Protein AF-A0A0K8PJH3-F1 (afdb_monomer_lite)

Radius of gyration: 14.61 Å; chains: 1; bounding box: 32×31×44 Å

Structure (mmCIF, N/CA/C/O backbone):
data_AF-A0A0K8PJH3-F1
#
_entry.id   AF-A0A0K8PJH3-F1
#
loop_
_atom_site.group_PDB
_atom_site.id
_atom_site.type_symbol
_atom_site.label_atom_id
_atom_site.label_alt_id
_atom_site.label_comp_id
_atom_site.label_asym_id
_atom_site.label_entity_id
_atom_site.label_seq_id
_atom_site.pdbx_PDB_ins_code
_atom_site.Cartn_x
_atom_site.Cartn_y
_atom_site.Cartn_z
_atom_site.occupancy
_atom_site.B_iso_or_equiv
_atom_site.auth_seq_id
_atom_site.auth_comp_id
_atom_site.auth_asym_id
_atom_site.auth_atom_id
_atom_site.pdbx_PDB_model_num
ATOM 1 N N . MET A 1 1 ? -0.734 1.580 -24.055 1.00 44.75 1 MET A N 1
ATOM 2 C CA . MET A 1 1 ? -0.178 1.257 -25.384 1.00 44.75 1 MET A CA 1
ATOM 3 C C . MET A 1 1 ? 1.214 0.683 -25.151 1.00 44.75 1 MET A C 1
ATOM 5 O O . MET A 1 1 ? 2.102 1.438 -24.787 1.00 44.75 1 MET A O 1
ATOM 9 N N . PHE A 1 2 ? 1.369 -0.645 -25.193 1.00 46.06 2 PHE A N 1
ATOM 10 C CA . PHE A 1 2 ? 2.688 -1.289 -25.114 1.00 46.06 2 PHE A CA 1
ATOM 11 C C . PHE A 1 2 ? 3.432 -0.984 -26.419 1.00 46.06 2 PHE A C 1
ATOM 13 O O . PHE A 1 2 ? 2.861 -1.166 -27.494 1.00 46.06 2 PHE A O 1
ATOM 20 N N . ARG A 1 3 ? 4.654 -0.447 -26.342 1.00 52.09 3 ARG A N 1
ATOM 21 C CA . ARG A 1 3 ? 5.466 -0.181 -27.539 1.00 52.09 3 ARG A CA 1
ATOM 22 C C . ARG A 1 3 ? 5.915 -1.526 -28.117 1.00 52.09 3 ARG A C 1
ATOM 24 O O . ARG A 1 3 ? 6.369 -2.389 -27.373 1.00 52.09 3 ARG A O 1
ATOM 31 N N . SER A 1 4 ? 5.756 -1.701 -29.430 1.00 55.59 4 SER A N 1
ATOM 32 C CA . SER A 1 4 ? 6.027 -2.964 -30.142 1.00 55.59 4 SER A CA 1
ATOM 33 C C . SER A 1 4 ? 7.487 -3.422 -30.059 1.00 55.59 4 SER A C 1
ATOM 35 O O . SER A 1 4 ? 7.770 -4.585 -30.311 1.00 55.59 4 SER A O 1
ATOM 37 N N . GLU A 1 5 ? 8.405 -2.525 -29.703 1.00 57.38 5 GLU A N 1
ATOM 38 C CA . GLU A 1 5 ? 9.845 -2.790 -29.580 1.00 57.38 5 GLU A CA 1
ATOM 39 C C . GLU A 1 5 ? 10.228 -3.616 -28.334 1.00 57.38 5 GLU A C 1
ATOM 41 O O . GLU A 1 5 ? 11.379 -3.997 -28.179 1.00 57.38 5 GLU A O 1
ATOM 46 N N . TYR A 1 6 ? 9.261 -3.934 -27.469 1.00 57.59 6 TYR A N 1
ATOM 47 C CA . TYR A 1 6 ? 9.468 -4.636 -26.198 1.00 57.59 6 TYR A CA 1
ATOM 48 C C . TYR A 1 6 ? 8.887 -6.056 -26.160 1.00 57.59 6 TYR A C 1
ATOM 50 O O . TYR A 1 6 ? 8.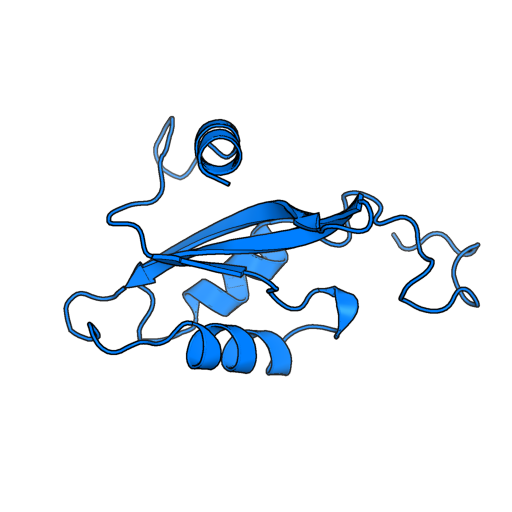760 -6.636 -25.085 1.00 57.59 6 TYR A O 1
ATOM 58 N N . ALA A 1 7 ? 8.493 -6.607 -27.311 1.00 58.91 7 ALA A N 1
ATOM 59 C CA . ALA A 1 7 ? 7.826 -7.908 -27.388 1.00 58.91 7 ALA A CA 1
ATOM 60 C C . ALA A 1 7 ? 8.710 -9.084 -26.926 1.00 58.91 7 ALA A C 1
ATOM 62 O O . ALA A 1 7 ? 8.180 -10.051 -26.388 1.00 58.91 7 ALA A O 1
ATOM 63 N N . ASP A 1 8 ? 10.033 -8.961 -27.077 1.00 60.28 8 ASP A N 1
ATOM 64 C CA . ASP A 1 8 ? 11.001 -10.040 -26.830 1.00 60.28 8 ASP A CA 1
ATOM 65 C C . ASP A 1 8 ? 11.975 -9.752 -25.671 1.00 60.28 8 ASP A C 1
ATOM 67 O O . ASP A 1 8 ? 12.908 -10.517 -25.430 1.00 60.28 8 ASP A O 1
ATOM 71 N N . VAL A 1 9 ? 11.779 -8.654 -24.934 1.00 50.66 9 VAL A N 1
ATOM 72 C CA . VAL A 1 9 ? 12.621 -8.310 -23.778 1.00 50.66 9 VAL A CA 1
ATOM 73 C C . VAL A 1 9 ? 12.083 -9.053 -22.549 1.00 50.66 9 VAL A C 1
ATOM 75 O O . VAL A 1 9 ? 10.881 -8.961 -22.265 1.00 50.66 9 VAL A O 1
ATOM 78 N N . PRO A 1 10 ? 12.918 -9.797 -21.798 1.00 53.50 10 PRO A N 1
ATOM 79 C CA . PRO A 1 10 ? 12.463 -10.464 -20.586 1.00 53.50 10 PRO A CA 1
ATOM 80 C C . PRO A 1 10 ? 11.878 -9.430 -19.618 1.00 53.50 10 PRO A C 1
ATOM 82 O O . PRO A 1 10 ? 12.389 -8.322 -19.491 1.00 53.50 10 PRO A O 1
ATOM 85 N N . LEU A 1 11 ? 10.800 -9.788 -18.911 1.00 53.62 11 LEU A N 1
ATOM 86 C CA . LEU A 1 11 ? 10.021 -8.860 -18.069 1.00 53.62 11 LEU A CA 1
ATOM 87 C C . LEU A 1 11 ? 10.849 -8.086 -17.022 1.00 53.62 11 LEU A C 1
ATOM 89 O O . LEU A 1 11 ? 10.360 -7.089 -16.500 1.00 53.62 11 LEU A O 1
ATOM 93 N N . VAL A 1 12 ? 12.059 -8.553 -16.708 1.00 49.22 12 VAL A N 1
ATOM 94 C CA . VAL A 1 12 ? 13.001 -7.942 -15.758 1.00 49.22 12 VAL A CA 1
ATOM 95 C C . VAL A 1 12 ? 13.904 -6.866 -16.382 1.00 49.22 12 VAL A C 1
ATOM 97 O O . VAL A 1 12 ? 14.472 -6.073 -15.647 1.00 49.22 12 VAL A O 1
ATOM 100 N N . GLU A 1 13 ? 14.012 -6.805 -17.712 1.00 47.44 13 GLU A N 1
ATOM 101 C CA . GLU A 1 13 ? 14.868 -5.854 -18.450 1.00 47.44 13 GLU A CA 1
ATOM 102 C C . GLU A 1 13 ? 14.069 -4.753 -19.163 1.00 47.44 13 GLU A C 1
ATOM 104 O O . GLU A 1 13 ? 14.633 -3.864 -19.802 1.00 47.44 13 GLU A O 1
ATOM 109 N N . LEU A 1 14 ? 12.738 -4.788 -19.067 1.00 54.06 14 LEU A N 1
ATOM 110 C CA . LEU A 1 14 ? 11.914 -3.702 -19.572 1.00 54.06 14 LEU A CA 1
ATOM 111 C C . LEU A 1 14 ? 12.175 -2.455 -18.726 1.00 54.06 14 LEU A C 1
ATOM 113 O O . LEU A 1 14 ? 11.992 -2.523 -17.508 1.00 54.06 14 LEU A O 1
ATOM 117 N N . PRO A 1 15 ? 12.507 -1.296 -19.334 1.00 49.16 15 PRO A N 1
ATOM 118 C CA . PRO A 1 15 ? 12.461 -0.045 -18.603 1.00 49.16 15 PRO A CA 1
ATOM 119 C C . PRO A 1 15 ? 11.055 0.037 -18.028 1.00 49.16 15 PRO A C 1
ATOM 121 O O . PRO A 1 15 ? 10.071 -0.158 -18.755 1.00 49.16 15 PRO A O 1
ATOM 124 N N . ILE A 1 16 ? 10.939 0.235 -16.723 1.00 52.50 16 ILE A N 1
ATOM 125 C CA . ILE A 1 16 ? 9.650 0.408 -16.068 1.00 52.50 16 ILE A CA 1
ATOM 126 C C . ILE A 1 16 ? 9.126 1.759 -16.557 1.00 52.50 16 ILE A C 1
ATOM 128 O O . ILE A 1 16 ? 9.336 2.800 -15.954 1.00 52.50 16 ILE A O 1
ATOM 132 N N . HIS A 1 17 ? 8.521 1.777 -17.743 1.00 50.97 17 HIS A N 1
ATOM 133 C CA . HIS A 1 17 ? 7.886 2.971 -18.263 1.00 50.97 17 HIS A CA 1
ATOM 134 C C . HIS A 1 17 ? 6.707 3.233 -17.324 1.00 50.97 17 HIS A C 1
ATOM 136 O O . HIS A 1 17 ? 5.894 2.327 -17.126 1.00 50.97 17 HIS A O 1
ATOM 142 N N . ASP A 1 18 ? 6.616 4.449 -16.779 1.00 46.53 18 ASP A N 1
ATOM 143 C CA . ASP A 1 18 ? 5.644 4.982 -15.799 1.00 46.53 18 ASP A CA 1
ATOM 144 C C . ASP A 1 18 ? 4.193 4.438 -15.869 1.00 46.53 18 ASP A C 1
ATOM 146 O O . ASP A 1 18 ? 3.443 4.478 -14.895 1.00 46.53 18 ASP A O 1
ATOM 150 N N . ALA A 1 19 ? 3.757 3.902 -17.010 1.00 47.31 19 ALA A N 1
ATOM 151 C CA . ALA A 1 19 ? 2.456 3.262 -17.181 1.00 47.31 19 ALA A CA 1
ATOM 152 C C . ALA A 1 19 ? 2.334 1.849 -16.558 1.00 47.31 19 ALA A C 1
ATOM 154 O O . ALA A 1 19 ? 1.215 1.372 -16.352 1.00 47.31 19 ALA A O 1
ATOM 155 N N . ALA A 1 20 ? 3.438 1.146 -16.277 1.00 49.75 20 ALA A N 1
ATOM 156 C CA . ALA A 1 20 ? 3.414 -0.246 -15.810 1.00 49.75 20 ALA A CA 1
ATOM 157 C C . ALA A 1 20 ? 3.140 -0.385 -14.300 1.00 49.75 20 ALA A C 1
ATOM 159 O O . ALA A 1 20 ? 2.449 -1.330 -13.901 1.00 49.75 20 ALA A O 1
ATOM 160 N N . LEU A 1 21 ? 3.607 0.582 -13.502 1.00 57.91 21 LEU A N 1
ATOM 161 C CA . LEU A 1 21 ? 3.396 0.711 -12.054 1.00 57.91 21 LEU A CA 1
ATOM 162 C C . LEU A 1 21 ? 2.371 1.793 -11.706 1.00 57.91 21 LEU A C 1
ATOM 164 O O . LEU A 1 21 ? 2.435 2.391 -10.635 1.00 57.91 21 LEU A O 1
ATOM 168 N N . ALA A 1 22 ? 1.422 2.062 -12.610 1.00 66.38 22 ALA A N 1
ATOM 169 C CA . ALA A 1 22 ? 0.373 3.043 -12.369 1.00 66.38 22 ALA A CA 1
ATOM 170 C C . ALA A 1 22 ? -0.253 2.791 -10.981 1.00 66.38 22 ALA A C 1
ATOM 172 O O . ALA A 1 22 ? -0.872 1.737 -10.797 1.00 66.38 22 ALA A O 1
ATOM 173 N N . PRO A 1 23 ? -0.113 3.719 -10.010 1.00 73.44 23 PRO A N 1
ATOM 174 C CA . PRO A 1 23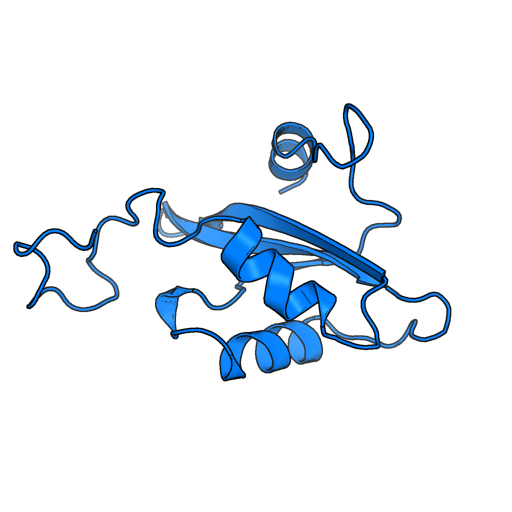 ? -0.463 3.460 -8.614 1.00 73.44 23 PRO A CA 1
ATOM 175 C C . PRO A 1 23 ? -1.889 2.942 -8.447 1.00 73.44 23 PRO A C 1
ATOM 177 O O . PRO A 1 23 ? -2.123 1.977 -7.730 1.00 73.44 23 PRO A O 1
ATOM 180 N N . ALA A 1 24 ? -2.825 3.495 -9.223 1.00 75.25 24 ALA A N 1
ATOM 181 C CA . ALA A 1 24 ? -4.222 3.078 -9.231 1.00 75.25 24 ALA A CA 1
ATOM 182 C C . ALA A 1 24 ? -4.418 1.586 -9.577 1.00 75.25 24 ALA A C 1
ATOM 184 O O . ALA A 1 24 ? -5.319 0.947 -9.043 1.00 75.25 24 ALA A O 1
ATOM 185 N N . GLY A 1 25 ? -3.571 1.015 -10.441 1.00 81.81 25 GLY A N 1
ATOM 186 C CA . GLY A 1 25 ? -3.641 -0.395 -10.834 1.00 81.81 25 GLY A CA 1
ATOM 187 C C . GLY A 1 25 ? -3.208 -1.369 -9.734 1.00 81.81 25 GLY A C 1
ATOM 188 O O . GLY A 1 25 ? -3.613 -2.527 -9.770 1.00 81.81 25 GLY A O 1
ATOM 189 N N . LEU A 1 26 ? -2.423 -0.907 -8.755 1.00 88.44 26 LEU A N 1
ATOM 190 C CA . LEU A 1 26 ? -2.010 -1.687 -7.581 1.00 88.44 26 LEU A CA 1
ATOM 191 C C . LEU A 1 26 ? -2.827 -1.343 -6.329 1.00 88.44 26 LEU A C 1
ATOM 193 O O . LEU A 1 26 ? -3.071 -2.210 -5.496 1.00 88.44 26 LEU A O 1
ATOM 197 N N . GLU A 1 27 ? -3.321 -0.111 -6.232 1.00 92.31 27 GLU A N 1
ATOM 198 C CA . GLU A 1 27 ? -4.252 0.329 -5.188 1.00 92.31 27 GLU A CA 1
ATOM 199 C C . GLU A 1 27 ? -5.608 -0.379 -5.319 1.00 92.31 27 GLU A C 1
ATOM 201 O O . GLU A 1 27 ? -6.158 -0.836 -4.320 1.00 92.31 27 GLU A O 1
ATOM 206 N N . ALA A 1 28 ? -6.128 -0.545 -6.541 1.00 91.69 28 ALA A N 1
ATOM 207 C CA . ALA A 1 28 ? -7.409 -1.211 -6.773 1.00 91.69 28 ALA A CA 1
ATOM 208 C C . ALA A 1 28 ? -7.489 -2.633 -6.176 1.00 91.69 28 ALA A C 1
ATOM 210 O O . ALA A 1 28 ? -8.410 -2.874 -5.397 1.00 91.69 28 ALA A O 1
ATOM 211 N N . PRO A 1 29 ? -6.563 -3.576 -6.456 1.00 93.19 29 PRO A N 1
ATOM 212 C CA . PRO A 1 29 ? -6.616 -4.901 -5.845 1.00 93.19 29 PRO A CA 1
ATOM 213 C C . PRO A 1 29 ? -6.440 -4.847 -4.324 1.00 93.19 29 PRO A C 1
ATOM 215 O O . PRO A 1 29 ? -7.165 -5.556 -3.633 1.00 93.19 29 PRO A O 1
ATOM 218 N N . LEU A 1 30 ? -5.570 -3.984 -3.784 1.00 95.06 30 LEU A N 1
ATOM 219 C CA . LEU A 1 30 ? -5.424 -3.810 -2.330 1.00 95.06 30 LEU A CA 1
ATOM 220 C C . LEU A 1 30 ? -6.755 -3.431 -1.666 1.00 95.06 30 LEU A C 1
ATOM 222 O O . LEU A 1 30 ? -7.145 -4.036 -0.672 1.00 95.06 30 LEU A O 1
ATOM 226 N N . LEU A 1 31 ? -7.495 -2.494 -2.260 1.00 95.50 31 LEU A N 1
ATOM 227 C CA . LEU A 1 31 ? -8.779 -2.018 -1.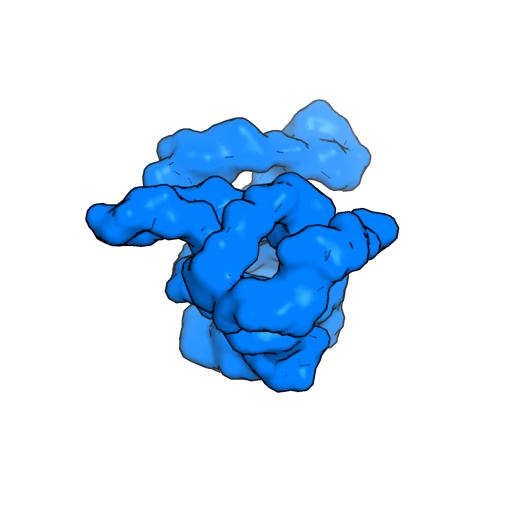737 1.00 95.50 31 LEU A CA 1
ATOM 228 C C . LEU A 1 31 ? -9.917 -3.049 -1.848 1.00 95.50 31 LEU A C 1
ATOM 230 O O . LEU A 1 31 ? -10.984 -2.837 -1.279 1.00 95.50 31 LEU A O 1
ATOM 234 N N . THR A 1 32 ? -9.708 -4.175 -2.541 1.00 95.44 32 THR A N 1
ATOM 235 C CA . THR A 1 32 ? -10.656 -5.308 -2.520 1.00 95.44 32 THR A CA 1
ATOM 236 C C . THR A 1 32 ? -10.435 -6.261 -1.345 1.00 95.44 32 THR A C 1
ATOM 238 O O . THR A 1 32 ? -11.281 -7.117 -1.096 1.00 95.44 32 THR A O 1
ATOM 241 N N . HIS A 1 33 ? -9.306 -6.158 -0.635 1.00 95.94 33 HIS A N 1
ATOM 242 C CA . HIS A 1 33 ? -9.017 -7.033 0.494 1.00 95.94 33 HIS A CA 1
ATOM 243 C C . HIS A 1 33 ? -9.888 -6.648 1.705 1.00 95.94 33 HIS A C 1
ATOM 245 O O . HIS A 1 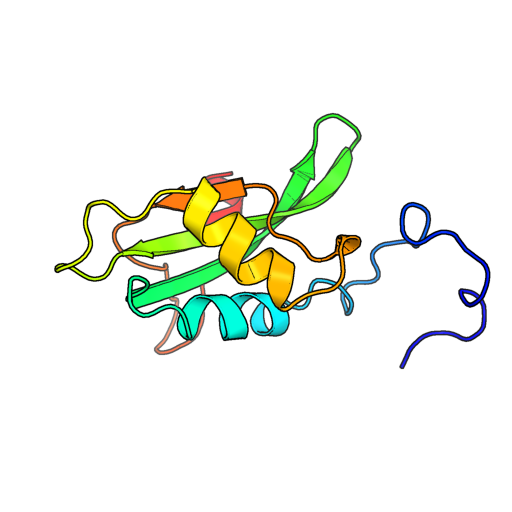33 ? -9.818 -5.505 2.159 1.00 95.94 33 HIS A O 1
ATOM 251 N N . PRO A 1 34 ? -10.649 -7.579 2.312 1.00 94.94 34 PRO A N 1
ATOM 252 C CA . PRO A 1 34 ? -11.598 -7.254 3.382 1.00 94.94 34 PRO A CA 1
ATOM 253 C C . PRO A 1 34 ? -10.933 -6.755 4.673 1.00 94.94 34 PRO A C 1
ATOM 255 O O . PRO A 1 34 ? -11.607 -6.189 5.523 1.00 94.94 34 PRO A O 1
ATOM 258 N N . GLY A 1 35 ? -9.626 -6.973 4.843 1.00 96.44 35 GLY A N 1
ATOM 259 C CA . GLY A 1 35 ? -8.839 -6.450 5.966 1.00 96.44 35 GLY A CA 1
ATOM 260 C C . GLY A 1 35 ? -8.185 -5.083 5.723 1.00 96.44 35 GLY A C 1
ATOM 261 O O . GLY A 1 35 ? -7.538 -4.570 6.633 1.00 96.44 35 GLY A O 1
ATOM 262 N N . ILE A 1 36 ? -8.324 -4.496 4.530 1.00 97.38 36 ILE A N 1
ATOM 263 C CA . ILE A 1 36 ? -7.737 -3.194 4.174 1.00 97.38 36 ILE A CA 1
ATOM 264 C C . ILE A 1 36 ? -8.842 -2.132 4.161 1.00 97.38 36 ILE A C 1
ATOM 266 O O . ILE A 1 36 ? -9.895 -2.324 3.558 1.00 97.38 36 ILE A O 1
ATOM 270 N N . ALA A 1 37 ? -8.616 -1.023 4.863 1.00 96.69 37 ALA A N 1
ATOM 271 C CA . ALA A 1 37 ? -9.529 0.119 4.904 1.00 96.69 37 ALA A CA 1
ATOM 272 C C . ALA A 1 37 ? -9.167 1.184 3.860 1.00 96.69 37 ALA A C 1
ATOM 274 O O . ALA A 1 37 ? -10.048 1.781 3.249 1.00 96.69 37 ALA A O 1
ATOM 275 N N . ASP A 1 38 ? -7.871 1.421 3.658 1.00 96.12 38 ASP A N 1
ATOM 276 C CA . ASP A 1 38 ? -7.344 2.359 2.667 1.00 96.12 38 ASP A CA 1
ATOM 277 C C . ASP A 1 38 ? -5.929 1.930 2.261 1.00 96.12 38 ASP A C 1
ATOM 279 O O . ASP A 1 38 ? -5.233 1.244 3.019 1.00 96.12 38 ASP A O 1
ATOM 283 N N . ALA A 1 39 ? -5.492 2.329 1.071 1.00 96.56 39 ALA A N 1
ATOM 284 C CA . ALA A 1 39 ? -4.171 1.994 0.564 1.00 96.56 39 ALA A CA 1
ATOM 285 C C . ALA A 1 39 ? -3.636 3.055 -0.401 1.00 96.56 39 ALA A C 1
ATOM 287 O O . ALA A 1 39 ? -4.381 3.731 -1.113 1.00 96.56 39 ALA A O 1
ATOM 288 N N . ALA A 1 40 ? -2.314 3.167 -0.443 1.00 95.25 40 ALA A N 1
ATOM 289 C CA . ALA A 1 40 ? -1.592 3.979 -1.409 1.00 95.25 40 ALA A CA 1
ATOM 290 C C . ALA A 1 40 ? -0.349 3.232 -1.876 1.00 95.25 40 ALA A C 1
ATOM 292 O O . ALA A 1 40 ? 0.330 2.608 -1.064 1.00 95.25 40 ALA A O 1
ATOM 293 N N . VAL A 1 41 ? -0.020 3.332 -3.162 1.00 93.81 41 VAL A N 1
ATOM 294 C CA . VAL A 1 41 ? 1.194 2.714 -3.708 1.00 93.81 41 VAL A CA 1
ATOM 295 C C . VAL A 1 41 ? 2.117 3.785 -4.277 1.00 93.81 41 VAL A C 1
ATOM 297 O O . VAL A 1 41 ? 1.679 4.743 -4.929 1.00 93.81 41 VAL A O 1
ATOM 300 N N . ILE A 1 42 ? 3.408 3.624 -4.004 1.00 91.19 42 ILE A N 1
ATOM 301 C CA . ILE A 1 42 ? 4.494 4.391 -4.612 1.00 91.19 42 ILE A CA 1
ATOM 302 C C . ILE A 1 42 ? 5.533 3.428 -5.195 1.00 91.19 42 ILE A C 1
ATOM 304 O O . ILE A 1 42 ? 5.601 2.270 -4.790 1.00 91.19 42 ILE A O 1
ATOM 308 N N . GLY A 1 43 ? 6.335 3.916 -6.137 1.00 88.88 43 GLY A N 1
ATOM 309 C CA . GLY A 1 43 ? 7.607 3.289 -6.484 1.00 88.88 43 GLY A CA 1
ATOM 310 C C . GLY A 1 43 ? 8.711 3.757 -5.536 1.00 88.88 43 GLY A C 1
ATOM 311 O O . GLY A 1 43 ? 8.754 4.946 -5.186 1.00 88.88 43 GLY A O 1
ATOM 312 N N . THR A 1 44 ? 9.562 2.824 -5.121 1.00 87.75 44 THR A N 1
ATOM 313 C CA . THR A 1 44 ? 10.801 3.030 -4.349 1.00 87.75 44 THR A CA 1
ATOM 314 C C . THR A 1 44 ? 11.937 2.276 -5.035 1.00 87.75 44 THR A C 1
ATOM 316 O O . THR A 1 44 ? 11.661 1.369 -5.810 1.00 87.75 44 THR A O 1
ATOM 319 N N . CYS A 1 45 ? 13.197 2.625 -4.783 1.00 84.94 45 CYS A N 1
ATOM 320 C CA . CYS A 1 45 ? 14.322 1.862 -5.331 1.00 84.94 45 CYS A CA 1
ATOM 321 C C . CYS A 1 45 ? 14.715 0.726 -4.380 1.00 84.94 45 CYS A C 1
ATOM 323 O O . CYS A 1 45 ? 14.737 0.943 -3.169 1.00 84.94 45 CYS A O 1
ATOM 325 N N . ASP A 1 46 ? 15.018 -0.455 -4.918 1.00 83.25 46 ASP A N 1
ATOM 326 C CA . ASP A 1 46 ? 15.730 -1.504 -4.179 1.00 83.25 46 ASP A CA 1
ATOM 327 C C . ASP A 1 46 ? 17.250 -1.245 -4.143 1.00 83.25 46 ASP A C 1
ATOM 329 O O . ASP A 1 46 ? 17.738 -0.245 -4.681 1.00 83.25 46 ASP A O 1
ATOM 333 N N . ASP A 1 47 ? 17.996 -2.144 -3.493 1.00 85.00 47 ASP A N 1
ATOM 334 C CA . ASP A 1 47 ? 19.455 -2.050 -3.338 1.00 85.00 47 ASP A CA 1
ATOM 335 C C . ASP A 1 47 ? 20.209 -2.069 -4.681 1.00 85.00 47 ASP A C 1
ATOM 337 O O . ASP A 1 47 ? 21.310 -1.524 -4.786 1.00 85.00 47 ASP A O 1
ATOM 341 N N . ASP A 1 48 ? 19.604 -2.650 -5.719 1.00 82.94 48 ASP A N 1
ATOM 342 C CA . ASP A 1 48 ? 20.141 -2.718 -7.080 1.00 82.94 48 ASP A CA 1
ATOM 343 C C . ASP A 1 48 ? 19.722 -1.502 -7.935 1.00 82.94 48 ASP A C 1
ATOM 345 O O . ASP A 1 48 ? 20.123 -1.371 -9.095 1.00 82.94 48 ASP A O 1
ATOM 349 N N . GLY A 1 49 ? 18.935 -0.579 -7.370 1.00 80.50 49 GLY A N 1
ATOM 350 C CA . GLY A 1 49 ? 18.452 0.630 -8.033 1.00 80.50 49 GLY A CA 1
ATOM 351 C C . GLY A 1 49 ? 17.207 0.426 -8.902 1.00 80.50 49 GLY A C 1
ATOM 352 O O . GLY A 1 49 ? 16.830 1.346 -9.635 1.00 80.50 49 GLY A O 1
ATOM 353 N N . ASN A 1 50 ? 16.549 -0.733 -8.828 1.00 80.75 50 ASN A N 1
ATOM 354 C CA . ASN A 1 50 ? 15.318 -1.000 -9.567 1.00 80.75 50 ASN A CA 1
ATOM 355 C C . ASN A 1 50 ? 14.120 -0.354 -8.872 1.00 80.75 50 ASN A C 1
ATOM 357 O O . ASN A 1 50 ? 13.954 -0.461 -7.657 1.00 80.75 50 ASN A O 1
ATOM 361 N N . GLU A 1 51 ? 13.228 0.262 -9.649 1.00 82.31 51 GLU A N 1
ATOM 362 C CA . GLU A 1 51 ? 11.966 0.763 -9.109 1.00 82.31 51 GLU A CA 1
ATOM 363 C C . GLU A 1 51 ? 11.015 -0.401 -8.793 1.00 82.31 51 GLU A C 1
ATOM 365 O O . GLU A 1 51 ? 10.613 -1.172 -9.666 1.00 82.31 51 GLU A O 1
ATOM 370 N N . ILE A 1 52 ? 10.613 -0.510 -7.532 1.00 88.25 52 ILE A N 1
ATOM 371 C CA . ILE A 1 52 ? 9.746 -1.561 -7.013 1.00 88.25 52 ILE A CA 1
ATOM 372 C C . ILE A 1 52 ? 8.509 -0.983 -6.311 1.00 88.25 52 ILE A C 1
ATOM 374 O O . ILE A 1 52 ? 8.561 0.115 -5.754 1.00 88.25 52 ILE A O 1
ATOM 378 N N . PRO A 1 53 ? 7.366 -1.699 -6.296 1.00 91.94 53 PRO A N 1
ATOM 379 C CA . PRO A 1 53 ? 6.157 -1.187 -5.665 1.00 91.94 53 PRO A CA 1
ATOM 380 C C . PRO A 1 53 ? 6.190 -1.348 -4.143 1.00 91.94 53 PRO A C 1
ATOM 382 O O . PRO A 1 53 ? 6.295 -2.465 -3.619 1.00 91.94 53 PRO A O 1
ATOM 385 N N . HIS A 1 54 ? 5.973 -0.238 -3.444 1.00 94.06 54 HIS A N 1
ATOM 386 C CA . HIS A 1 54 ? 5.802 -0.167 -1.995 1.00 94.06 54 HIS A CA 1
ATOM 387 C C . HIS A 1 54 ? 4.371 0.265 -1.666 1.00 94.06 54 HIS A C 1
ATOM 389 O O . HIS A 1 54 ? 3.916 1.346 -2.056 1.00 94.06 54 HIS A O 1
ATOM 395 N N . ALA A 1 55 ? 3.642 -0.604 -0.967 1.00 96.69 55 ALA A N 1
ATOM 396 C CA . ALA A 1 55 ? 2.284 -0.352 -0.515 1.00 96.69 55 ALA A CA 1
ATOM 397 C C . ALA A 1 55 ? 2.255 0.208 0.912 1.00 96.69 55 ALA A C 1
ATOM 399 O O . ALA A 1 55 ? 2.761 -0.397 1.853 1.00 96.69 55 ALA A O 1
ATOM 400 N N . TYR A 1 56 ? 1.566 1.326 1.083 1.00 97.62 56 TYR A N 1
ATOM 401 C CA . TYR A 1 56 ? 1.149 1.844 2.375 1.00 97.62 56 TYR A CA 1
ATOM 402 C C . TYR A 1 56 ? -0.292 1.429 2.639 1.00 97.62 56 TYR A C 1
ATOM 404 O O . TYR A 1 56 ? -1.168 1.705 1.817 1.00 97.62 56 TYR A O 1
ATOM 412 N N . VAL A 1 57 ? -0.540 0.771 3.770 1.00 97.88 57 VAL A N 1
ATOM 413 C CA . VAL A 1 57 ? -1.821 0.114 4.055 1.00 97.88 57 VAL A CA 1
ATOM 414 C C . VAL A 1 57 ? -2.385 0.577 5.392 1.00 97.88 57 VAL A C 1
ATOM 416 O O . VAL A 1 57 ? -1.705 0.546 6.415 1.00 97.88 57 VAL A O 1
ATOM 419 N N . VAL A 1 58 ? -3.660 0.954 5.384 1.00 97.50 58 VAL A N 1
ATOM 420 C CA . VAL A 1 58 ? -4.463 1.176 6.588 1.00 97.50 58 VAL A CA 1
ATOM 421 C C . VAL A 1 58 ? -5.292 -0.081 6.820 1.00 97.50 58 VAL A C 1
ATOM 423 O O . VAL A 1 58 ? -6.075 -0.483 5.956 1.00 97.50 58 VAL A O 1
ATOM 426 N N . ARG A 1 59 ? -5.117 -0.730 7.973 1.00 97.44 59 ARG A N 1
ATOM 427 C CA . ARG A 1 59 ? -5.905 -1.918 8.332 1.00 97.44 59 ARG A CA 1
ATOM 428 C C . ARG A 1 59 ? -7.341 -1.528 8.672 1.00 97.44 59 ARG A C 1
ATOM 430 O O . ARG A 1 59 ? -7.594 -0.456 9.219 1.00 97.44 59 ARG A O 1
ATOM 437 N N . GLN A 1 60 ? -8.278 -2.431 8.404 1.00 96.19 60 GLN A N 1
ATOM 438 C CA . GLN A 1 60 ? -9.602 -2.345 9.014 1.00 96.19 60 GLN A CA 1
ATOM 439 C C . GLN A 1 60 ? -9.469 -2.446 10.542 1.00 96.19 60 GLN A C 1
ATOM 441 O O . GLN A 1 60 ? -8.725 -3.309 11.015 1.00 96.19 60 GLN A O 1
ATOM 446 N N . PRO A 1 61 ? -10.220 -1.656 11.332 1.00 91.81 61 PRO A N 1
ATOM 447 C CA . PRO A 1 61 ? -10.145 -1.706 12.795 1.00 91.81 61 PRO A CA 1
ATOM 448 C C . PRO A 1 61 ? -10.388 -3.105 13.380 1.00 91.81 61 PRO A C 1
ATOM 450 O O . PRO A 1 61 ? -9.807 -3.465 14.397 1.00 91.81 61 PRO A O 1
ATOM 453 N N . ALA A 1 62 ? -11.220 -3.910 12.712 1.00 90.50 62 ALA A N 1
ATOM 454 C CA . ALA A 1 62 ? -11.541 -5.280 13.110 1.00 90.50 62 ALA A CA 1
ATOM 455 C C . ALA A 1 62 ? -10.483 -6.329 12.701 1.00 90.50 62 ALA A C 1
ATOM 457 O O . ALA A 1 62 ? -10.623 -7.495 13.058 1.00 90.50 62 ALA A O 1
ATOM 458 N N . ARG A 1 63 ? -9.453 -5.954 11.929 1.00 86.81 63 ARG A N 1
ATOM 459 C CA . ARG A 1 63 ? -8.416 -6.858 11.395 1.00 86.81 63 ARG A CA 1
ATOM 460 C C . ARG A 1 63 ? -7.023 -6.325 11.714 1.00 86.81 63 ARG A C 1
ATOM 462 O O . ARG A 1 63 ? -6.299 -5.862 10.837 1.00 86.81 63 ARG A O 1
ATOM 469 N N . THR A 1 64 ? -6.652 -6.379 12.990 1.00 85.62 64 THR A N 1
ATOM 470 C CA . THR A 1 64 ? -5.340 -5.925 13.485 1.00 85.62 64 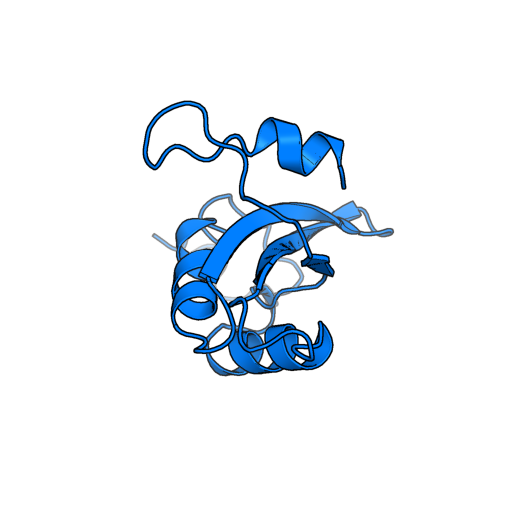THR A CA 1
ATOM 471 C C . THR A 1 64 ? -4.204 -6.912 13.201 1.00 85.62 64 THR A C 1
ATOM 473 O O . THR A 1 64 ? -3.037 -6.530 13.262 1.00 85.62 64 THR A O 1
ATOM 476 N N . ASP A 1 65 ? -4.539 -8.151 12.848 1.00 92.25 65 ASP A N 1
ATOM 477 C CA . ASP A 1 65 ? -3.632 -9.275 12.607 1.00 92.25 65 ASP A CA 1
ATOM 478 C C . ASP A 1 65 ? -3.147 -9.401 11.153 1.00 92.25 65 ASP A C 1
ATOM 480 O O . ASP A 1 65 ? -2.287 -10.230 10.864 1.00 92.25 65 ASP A O 1
ATOM 484 N N . LEU A 1 66 ? -3.664 -8.572 10.239 1.00 94.06 66 LEU A N 1
ATOM 485 C CA . LEU A 1 66 ? -3.322 -8.615 8.817 1.00 94.06 66 LEU A CA 1
ATOM 486 C C . LEU A 1 66 ? -1.814 -8.416 8.603 1.00 94.06 66 LEU A C 1
ATOM 488 O O . LEU A 1 66 ? -1.288 -7.332 8.864 1.00 94.06 66 LEU A O 1
ATOM 492 N N . SER A 1 67 ? -1.125 -9.438 8.101 1.00 96.50 67 SER A N 1
ATOM 493 C CA . SER A 1 67 ? 0.331 -9.416 7.905 1.00 96.50 67 SER A CA 1
ATOM 494 C C . SER A 1 67 ? 0.753 -8.845 6.546 1.00 96.50 67 SER A C 1
ATOM 496 O O . SER A 1 67 ? -0.029 -8.800 5.597 1.00 96.50 67 SER A O 1
ATOM 498 N N . GLU A 1 68 ? 2.019 -8.432 6.429 1.00 96.81 68 GLU A N 1
ATOM 499 C CA . GLU A 1 68 ? 2.595 -7.999 5.147 1.00 96.81 68 GLU A CA 1
ATOM 500 C C . GLU A 1 68 ? 2.578 -9.127 4.109 1.00 96.81 68 GLU A C 1
ATOM 502 O O . GLU A 1 68 ? 2.183 -8.911 2.965 1.00 96.81 68 GLU A O 1
ATOM 507 N N . ALA A 1 69 ? 2.941 -10.345 4.523 1.00 96.56 69 ALA A N 1
ATOM 508 C CA . ALA A 1 69 ? 2.983 -11.517 3.653 1.00 96.56 69 ALA A CA 1
ATOM 509 C C . ALA A 1 69 ? 1.600 -11.867 3.079 1.00 96.56 69 ALA A C 1
ATOM 511 O O . ALA A 1 69 ? 1.490 -12.164 1.890 1.00 96.56 69 ALA A O 1
ATOM 512 N N . GLU A 1 70 ? 0.542 -11.777 3.894 1.00 96.50 70 GLU A N 1
ATOM 513 C CA . GLU A 1 70 ? -0.845 -11.983 3.449 1.00 96.50 70 GLU A CA 1
ATOM 514 C C . GLU A 1 70 ? -1.226 -10.977 2.356 1.00 96.50 70 GLU A C 1
ATOM 516 O O . GLU A 1 70 ? -1.742 -11.366 1.309 1.00 96.50 70 GLU A O 1
ATOM 521 N N . ILE A 1 71 ? -0.888 -9.697 2.542 1.00 96.38 71 ILE A N 1
ATOM 522 C CA . ILE A 1 71 ? -1.157 -8.638 1.558 1.00 96.38 71 ILE A CA 1
ATOM 523 C C . ILE A 1 71 ? -0.374 -8.876 0.264 1.00 96.38 71 ILE A C 1
ATOM 525 O O . ILE A 1 71 ? -0.939 -8.792 -0.831 1.00 96.38 71 ILE A O 1
ATOM 529 N N . MET A 1 72 ? 0.922 -9.174 0.371 1.00 95.81 72 MET A N 1
ATOM 530 C CA . MET A 1 72 ? 1.775 -9.425 -0.792 1.00 95.81 72 MET A CA 1
ATOM 531 C C . MET A 1 72 ? 1.271 -10.622 -1.601 1.00 95.81 72 MET A C 1
ATOM 533 O O . MET A 1 72 ? 1.156 -10.521 -2.824 1.00 95.81 72 MET A O 1
ATOM 537 N N . MET A 1 73 ? 0.916 -11.723 -0.931 1.00 96.25 73 MET A N 1
ATOM 538 C CA . MET A 1 73 ? 0.363 -12.920 -1.566 1.00 96.25 73 MET A CA 1
ATOM 539 C C . MET A 1 73 ? -0.985 -12.625 -2.232 1.00 96.25 73 MET A C 1
ATOM 541 O O . MET A 1 73 ? -1.175 -12.951 -3.403 1.00 96.25 73 MET A O 1
ATOM 545 N N . TYR A 1 74 ? -1.876 -11.915 -1.536 1.00 95.44 74 TYR A N 1
ATOM 546 C CA . TYR A 1 74 ? -3.184 -11.539 -2.066 1.00 95.44 74 TYR A CA 1
ATOM 547 C C . TYR A 1 74 ? -3.078 -10.714 -3.356 1.00 95.44 74 TYR A C 1
ATOM 549 O O . TYR A 1 74 ? -3.774 -10.982 -4.341 1.00 95.44 74 TYR A O 1
ATOM 557 N N . VAL A 1 75 ? -2.188 -9.718 -3.396 1.00 93.31 75 VAL A N 1
ATOM 558 C CA . VAL A 1 75 ? -1.974 -8.926 -4.618 1.00 93.31 75 VAL A CA 1
ATOM 559 C C . VAL A 1 75 ? -1.279 -9.760 -5.695 1.00 93.31 75 VAL A C 1
ATOM 561 O O . VAL A 1 75 ? -1.617 -9.632 -6.872 1.00 93.31 75 VAL A O 1
ATOM 564 N N . ALA A 1 76 ? -0.350 -10.643 -5.321 1.00 92.62 76 ALA A N 1
ATOM 565 C CA . ALA A 1 76 ? 0.438 -11.438 -6.259 1.00 92.62 76 ALA A CA 1
ATOM 566 C C . ALA A 1 76 ? -0.366 -12.422 -7.115 1.00 92.62 76 ALA A C 1
ATOM 568 O O . ALA A 1 76 ? 0.074 -12.744 -8.221 1.00 92.62 76 ALA A O 1
ATOM 569 N N . GLU A 1 77 ? -1.529 -12.856 -6.638 1.00 93.62 77 GLU A N 1
ATOM 570 C CA . GLU A 1 77 ? -2.487 -13.672 -7.396 1.00 93.62 77 GLU A CA 1
ATOM 571 C C . GLU A 1 77 ? -3.246 -12.874 -8.470 1.00 93.62 77 GLU A C 1
ATOM 573 O O . GLU A 1 77 ? -3.818 -13.456 -9.388 1.00 93.62 77 GLU A O 1
ATOM 578 N N . ARG A 1 78 ? -3.275 -11.539 -8.359 1.00 90.06 78 ARG A N 1
ATOM 579 C CA . ARG A 1 78 ? -4.112 -10.641 -9.181 1.00 90.06 78 ARG A CA 1
ATOM 580 C C . ARG A 1 78 ? -3.312 -9.826 -10.192 1.00 90.06 78 ARG A C 1
ATOM 582 O O . ARG A 1 78 ? -3.900 -9.170 -11.050 1.00 90.06 78 ARG A O 1
ATOM 589 N N . VAL A 1 79 ? -1.984 -9.832 -10.087 1.00 85.88 79 VAL A N 1
ATOM 590 C CA . VAL A 1 79 ? -1.097 -9.011 -10.918 1.00 85.88 79 VAL A CA 1
ATOM 591 C C . VAL A 1 79 ? 0.051 -9.835 -11.491 1.00 85.88 79 VAL A C 1
ATOM 593 O O . VAL A 1 79 ? 0.472 -10.841 -10.924 1.00 85.88 79 VAL A O 1
ATOM 596 N N . ALA A 1 80 ? 0.597 -9.383 -12.619 1.00 83.94 80 ALA A N 1
ATOM 597 C CA . ALA A 1 80 ? 1.775 -10.003 -13.212 1.00 83.94 80 ALA A CA 1
ATOM 598 C C . ALA A 1 80 ? 2.992 -9.937 -12.257 1.00 83.94 80 ALA A C 1
ATOM 600 O O . ALA A 1 80 ? 3.107 -8.973 -11.496 1.00 83.94 80 ALA A O 1
ATOM 601 N N . PRO A 1 81 ? 3.936 -10.901 -12.308 1.00 83.62 81 PRO A N 1
ATOM 602 C CA . PRO A 1 81 ? 5.049 -11.003 -11.354 1.00 83.62 81 PRO A CA 1
ATOM 603 C C . PRO A 1 81 ? 5.867 -9.720 -11.138 1.00 83.62 81 PRO A C 1
ATOM 605 O O . PRO A 1 81 ? 6.233 -9.392 -10.007 1.00 83.62 81 PRO A O 1
ATOM 608 N N . TYR A 1 82 ? 6.100 -8.963 -12.208 1.00 78.88 82 TYR A N 1
ATOM 609 C CA . TYR A 1 82 ? 6.849 -7.705 -12.178 1.00 78.88 82 TYR A CA 1
ATOM 610 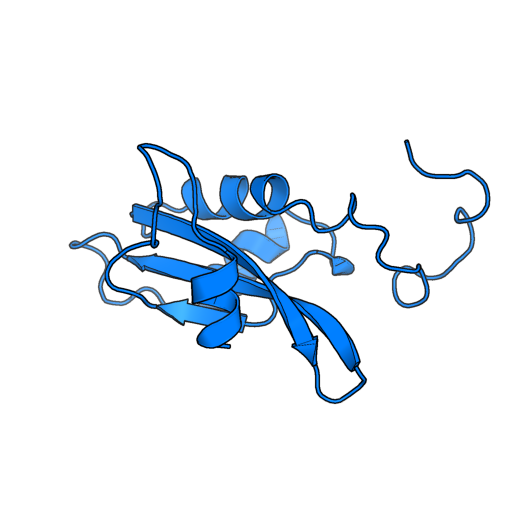C C . TYR A 1 82 ? 6.089 -6.548 -11.502 1.00 78.88 82 TYR A C 1
ATOM 612 O O . TYR A 1 82 ? 6.700 -5.572 -11.093 1.00 78.88 82 TYR A O 1
ATOM 620 N N . LYS A 1 83 ? 4.762 -6.650 -11.336 1.00 82.06 83 LYS A N 1
ATOM 621 C CA . LYS A 1 83 ? 3.924 -5.641 -10.661 1.00 82.06 83 LYS A CA 1
ATOM 622 C C . LYS A 1 83 ? 3.644 -5.957 -9.194 1.00 82.06 83 LYS A C 1
ATOM 624 O O . LYS A 1 83 ? 2.960 -5.197 -8.516 1.00 82.06 83 LYS A O 1
ATOM 629 N N . ARG A 1 84 ? 4.090 -7.114 -8.709 1.00 90.31 84 ARG A N 1
ATOM 630 C CA . ARG A 1 84 ? 3.819 -7.557 -7.338 1.00 90.31 84 ARG A CA 1
ATOM 631 C C . ARG A 1 84 ? 4.401 -6.562 -6.336 1.00 90.31 84 ARG A C 1
ATOM 633 O O . ARG A 1 84 ? 5.525 -6.107 -6.529 1.00 90.31 84 ARG A O 1
ATOM 640 N N . ILE A 1 85 ? 3.670 -6.297 -5.257 1.00 93.81 85 ILE A N 1
ATOM 641 C CA . ILE A 1 85 ? 4.164 -5.500 -4.130 1.00 93.81 85 ILE A CA 1
ATOM 642 C C . ILE A 1 85 ? 5.431 -6.150 -3.556 1.00 93.81 85 ILE A C 1
ATOM 644 O O . ILE A 1 85 ? 5.487 -7.374 -3.425 1.00 93.81 85 ILE A O 1
ATOM 648 N N . ARG A 1 86 ? 6.454 -5.338 -3.267 1.00 93.62 86 ARG A N 1
ATOM 649 C CA . ARG A 1 86 ? 7.724 -5.776 -2.659 1.00 93.62 86 ARG A CA 1
ATOM 650 C C . ARG A 1 86 ? 7.847 -5.357 -1.199 1.00 93.62 86 ARG A C 1
ATOM 652 O O . ARG A 1 86 ? 8.401 -6.111 -0.412 1.00 93.62 86 ARG A O 1
ATOM 659 N N . HIS A 1 87 ? 7.258 -4.219 -0.835 1.00 94.69 87 HIS A N 1
ATOM 660 C CA . HIS A 1 87 ? 7.229 -3.728 0.542 1.00 94.69 87 HIS A CA 1
ATOM 661 C C . HIS A 1 87 ? 5.820 -3.335 0.958 1.00 94.69 87 HIS A C 1
ATOM 663 O O . HIS A 1 87 ? 5.055 -2.790 0.156 1.00 94.69 87 HIS A O 1
ATOM 669 N N . VAL A 1 88 ? 5.487 -3.590 2.220 1.00 96.94 88 VAL A N 1
ATOM 670 C CA . VAL A 1 88 ? 4.239 -3.150 2.836 1.00 96.94 88 VAL A CA 1
ATOM 671 C C . VAL A 1 88 ? 4.581 -2.385 4.106 1.00 96.94 88 VAL A C 1
ATOM 673 O O . VAL A 1 88 ? 5.374 -2.838 4.917 1.00 96.94 88 VAL A O 1
ATOM 676 N N . THR A 1 89 ? 3.972 -1.221 4.300 1.00 97.19 89 THR A N 1
ATOM 677 C CA . THR A 1 89 ? 4.083 -0.471 5.553 1.00 97.19 89 THR A CA 1
ATOM 678 C C . THR A 1 89 ? 2.698 -0.115 6.050 1.00 97.19 89 THR A C 1
ATOM 680 O O . THR A 1 89 ? 1.893 0.484 5.334 1.00 97.19 89 THR A O 1
ATOM 683 N N . PHE A 1 90 ? 2.419 -0.477 7.297 1.00 97.00 90 PHE A N 1
ATOM 684 C CA . PHE A 1 90 ? 1.164 -0.123 7.942 1.00 97.00 90 PHE A CA 1
ATOM 685 C C . PHE A 1 90 ? 1.208 1.316 8.448 1.00 97.00 90 PHE A C 1
ATOM 687 O O . PHE A 1 90 ? 2.174 1.731 9.084 1.00 97.00 90 PHE A O 1
ATOM 694 N N . ILE A 1 91 ? 0.157 2.076 8.151 1.00 96.75 91 ILE A N 1
ATOM 695 C CA . ILE A 1 91 ? -0.004 3.468 8.578 1.00 96.75 91 ILE A CA 1
ATOM 696 C C . ILE A 1 91 ? -1.418 3.699 9.102 1.00 96.75 91 ILE A C 1
ATOM 698 O O . ILE A 1 91 ? -2.357 3.017 8.699 1.00 96.75 91 ILE A O 1
ATOM 702 N N . ASP A 1 92 ? -1.580 4.712 9.949 1.00 94.44 92 ASP A N 1
ATOM 703 C CA . ASP A 1 92 ? -2.889 5.051 10.525 1.00 94.44 92 ASP A CA 1
ATOM 704 C C . ASP A 1 92 ? -3.829 5.733 9.518 1.00 94.44 92 ASP A C 1
ATOM 706 O O . ASP A 1 92 ? -5.044 5.752 9.695 1.00 94.44 92 ASP A O 1
ATOM 710 N N . GLY A 1 93 ? -3.280 6.308 8.444 1.00 95.25 93 GLY A N 1
ATOM 711 C CA . GLY A 1 93 ? -4.064 7.005 7.432 1.00 95.25 93 GLY A CA 1
ATOM 712 C C . GLY A 1 93 ? -3.238 7.454 6.233 1.00 95.25 93 GLY A C 1
ATOM 713 O O . GLY A 1 93 ? -2.133 7.984 6.381 1.00 95.25 93 GLY A O 1
ATOM 714 N N . VAL A 1 94 ? -3.793 7.287 5.030 1.00 94.88 94 VAL A N 1
ATOM 715 C CA . VAL A 1 94 ? -3.164 7.753 3.789 1.00 94.88 94 VAL A CA 1
ATOM 716 C C . VAL A 1 94 ? -3.171 9.291 3.749 1.00 94.88 94 VAL A C 1
ATOM 718 O O . VAL A 1 94 ? -4.242 9.900 3.834 1.00 94.88 94 VAL A O 1
ATOM 721 N N . PRO A 1 95 ? -2.015 9.961 3.572 1.00 94.12 95 PRO A N 1
ATOM 722 C CA . PRO A 1 95 ? -1.958 11.418 3.544 1.00 94.12 95 PRO A CA 1
ATOM 723 C C . PRO A 1 95 ? -2.614 11.972 2.273 1.00 94.12 95 PRO A C 1
ATOM 725 O O . PRO A 1 95 ? -2.313 11.533 1.159 1.00 94.12 95 PRO A O 1
ATOM 728 N N . ARG A 1 96 ? -3.486 12.980 2.411 1.00 92.06 96 ARG A N 1
ATOM 729 C CA . ARG A 1 96 ? -4.244 13.577 1.294 1.00 92.06 96 ARG A CA 1
ATOM 730 C C . ARG A 1 96 ? -4.180 15.109 1.298 1.00 92.06 96 ARG A C 1
ATOM 732 O O . ARG A 1 96 ? -4.058 15.737 2.342 1.00 92.06 96 ARG A O 1
ATOM 739 N N . ALA A 1 97 ? -4.185 15.730 0.114 1.00 80.50 97 ALA A N 1
ATOM 740 C CA . ALA A 1 97 ? -4.155 17.195 -0.056 1.00 80.50 97 ALA A CA 1
ATOM 741 C C . ALA A 1 97 ? -5.541 17.824 -0.214 1.00 80.50 97 ALA A C 1
ATOM 743 O O . ALA A 1 97 ? -5.730 18.981 0.138 1.00 80.50 97 ALA A O 1
ATOM 744 N N . ALA A 1 98 ? -6.468 17.045 -0.753 1.00 79.75 98 ALA A N 1
ATOM 745 C CA . ALA A 1 98 ? -7.887 17.311 -0.921 1.00 79.75 98 ALA A CA 1
ATOM 746 C C . ALA A 1 98 ? -8.597 15.944 -0.827 1.00 79.75 98 ALA A C 1
ATOM 748 O O . ALA A 1 98 ? -7.903 14.918 -0.916 1.00 79.75 98 ALA A O 1
ATOM 749 N N . PRO A 1 99 ? -9.932 15.879 -0.675 1.00 75.50 99 PRO A N 1
ATOM 750 C CA . PRO A 1 99 ? -10.654 14.609 -0.700 1.00 75.50 99 PRO A CA 1
ATOM 751 C C . PRO A 1 99 ? -10.228 13.765 -1.911 1.00 75.50 99 PRO A C 1
ATOM 753 O O . PRO A 1 99 ? -10.208 14.245 -3.042 1.00 75.50 99 PRO A O 1
ATOM 756 N N . GLY A 1 100 ? -9.775 12.537 -1.664 1.00 72.88 100 GLY A N 1
ATOM 757 C CA . GLY A 1 100 ? -9.313 11.613 -2.706 1.00 72.88 100 GLY A CA 1
ATOM 758 C C . GLY A 1 100 ? -7.888 11.831 -3.247 1.00 72.88 100 GLY A C 1
ATOM 759 O O . GLY A 1 100 ? -7.287 10.867 -3.718 1.00 72.88 100 GLY A O 1
ATOM 760 N N . LYS A 1 101 ? -7.264 13.013 -3.122 1.00 86.62 101 LYS A N 1
ATOM 761 C CA . LYS A 1 101 ? -5.920 13.256 -3.697 1.00 86.62 101 LYS A CA 1
ATOM 762 C C . LYS A 1 101 ? -4.788 12.858 -2.746 1.00 86.62 101 LYS A C 1
ATOM 764 O O . LYS A 1 101 ? -4.424 13.635 -1.863 1.00 86.62 101 LYS A O 1
ATOM 769 N N . ILE A 1 102 ? -4.197 11.683 -2.973 1.00 90.62 102 ILE A N 1
ATOM 770 C CA . ILE A 1 102 ? -3.055 11.149 -2.207 1.00 90.62 102 ILE A CA 1
ATOM 771 C C . ILE A 1 102 ? -1.806 12.037 -2.366 1.00 90.62 102 ILE A C 1
ATOM 773 O O . ILE A 1 102 ? -1.395 12.362 -3.484 1.00 90.62 102 ILE A O 1
ATOM 777 N N . ARG A 1 103 ? -1.157 12.391 -1.250 1.00 91.31 103 ARG A N 1
ATOM 778 C CA . ARG A 1 103 ? 0.140 13.094 -1.200 1.00 91.31 103 ARG A CA 1
ATOM 779 C C . ARG A 1 103 ? 1.299 12.099 -1.281 1.00 91.31 103 ARG A C 1
ATOM 781 O O . ARG A 1 103 ? 2.013 11.877 -0.308 1.00 91.31 103 ARG A O 1
ATOM 788 N N . ARG A 1 104 ? 1.524 11.536 -2.469 1.00 90.50 104 ARG A N 1
ATOM 789 C CA . ARG A 1 104 ? 2.580 10.528 -2.700 1.00 90.50 104 ARG A CA 1
ATOM 790 C C . ARG A 1 104 ? 3.994 11.007 -2.358 1.00 90.50 104 ARG A C 1
ATOM 792 O O . ARG A 1 104 ? 4.802 10.199 -1.927 1.00 90.50 104 ARG A O 1
ATOM 799 N N . ARG A 1 105 ? 4.278 12.314 -2.467 1.00 89.44 105 ARG A N 1
ATOM 800 C CA . ARG A 1 105 ? 5.571 12.883 -2.044 1.00 89.44 105 ARG A CA 1
ATOM 801 C C . ARG A 1 105 ? 5.872 12.593 -0.571 1.00 89.44 105 ARG A C 1
ATOM 803 O O . ARG A 1 105 ? 6.965 12.155 -0.262 1.00 89.44 105 ARG A O 1
ATOM 810 N N . GLN A 1 106 ? 4.881 12.751 0.306 1.00 91.69 106 GLN A N 1
ATOM 811 C CA . GLN A 1 106 ? 5.054 12.496 1.736 1.00 91.69 106 GLN A CA 1
ATOM 812 C C . GLN A 1 106 ? 5.247 11.006 2.041 1.00 91.69 106 GLN A C 1
ATOM 814 O O . GLN A 1 106 ? 5.891 10.664 3.020 1.00 91.69 106 GLN A O 1
ATOM 819 N N . LEU A 1 107 ? 4.678 10.117 1.223 1.00 92.00 107 LEU A N 1
ATOM 820 C CA . LEU A 1 107 ? 4.918 8.679 1.346 1.00 92.00 107 LEU A CA 1
ATOM 821 C C . LEU A 1 107 ? 6.338 8.314 0.894 1.00 92.00 107 LEU A C 1
ATOM 823 O O . LEU A 1 107 ? 6.978 7.503 1.542 1.00 92.00 107 LEU A O 1
ATOM 827 N N . ARG A 1 108 ? 6.861 8.953 -0.161 1.00 89.56 108 ARG A N 1
ATOM 828 C CA . ARG A 1 108 ? 8.259 8.773 -0.595 1.00 89.56 108 ARG A CA 1
ATOM 829 C C . ARG A 1 108 ? 9.267 9.279 0.434 1.00 89.56 108 ARG A C 1
ATOM 831 O O . ARG A 1 108 ? 10.311 8.679 0.586 1.00 89.56 108 ARG A O 1
ATOM 838 N N . GLU A 1 109 ? 8.944 10.353 1.153 1.00 90.06 109 GLU A N 1
ATOM 839 C CA . GLU A 1 109 ? 9.771 10.874 2.255 1.00 90.06 109 GLU A CA 1
ATOM 840 C C . GLU A 1 109 ? 9.830 9.921 3.474 1.00 90.06 109 GLU A C 1
ATOM 842 O O . GLU A 1 109 ? 10.645 10.137 4.364 1.00 90.06 109 GLU A O 1
ATOM 847 N N . ARG A 1 110 ? 8.952 8.905 3.546 1.00 87.00 110 ARG A N 1
ATOM 848 C CA . ARG A 1 110 ? 8.907 7.892 4.621 1.00 87.00 110 ARG A CA 1
ATOM 849 C C . ARG A 1 110 ? 9.538 6.551 4.232 1.00 87.00 110 ARG A C 1
ATOM 851 O O . ARG A 1 110 ? 9.645 5.696 5.108 1.00 87.00 110 ARG A O 1
ATOM 858 N N . ALA A 1 111 ? 9.830 6.361 2.946 1.00 79.75 111 ALA A N 1
ATOM 859 C CA . ALA A 1 111 ? 10.413 5.140 2.405 1.00 79.75 111 ALA A CA 1
ATOM 860 C C . ALA A 1 111 ? 11.936 5.139 2.559 1.00 79.75 111 ALA A C 1
ATOM 862 O O . ALA A 1 111 ? 12.523 6.247 2.558 1.00 79.75 111 ALA A O 1
#

Secondary structure (DSSP, 8-state):
---GGGTTS-TTTS---TTTT-HHHHHHHHHTSTTEEEEEEEEEE-TTS-EEEEEEEEEPTT-TT--HHHHHHHHHTTS-GGGS--EEEE-SS--EEETTEE-HHHHHTT-

Foldseek 3Di:
DDDPVCPPPPPVPPDCDCVQQVFCVQQVQLVPDPQFPGKTWDWDQDPVGDTAIEMETETDPVCPPDDPVNSQVSSPVVDDPRNGHPHYDYDNDFDAPDVPHGPVVVVRVVD

InterPro domains:
  IPR025110 AMP-binding enzyme, C-terminal domain [PF13193] (26-101)
  IPR045851 AMP-binding enzyme domain superfamily [G3DSA:3.30.300.30] (16-111)

Sequence (111 aa):
MFRSEYADVPLVELPIHDAALAPAGLEAPLLTHPGIADAAVIGTCDDDGNEIPHAYVVRQPARTDLSEAEIMMYVAERVAPYKRIRHVTFIDGVPRAAPGKIRRRQLRERA

Organism: Streptomyces azureus (NCBI:txid146537)

pLDDT: mean 83.11, std 16.26, range [44.75, 97.88]